Protein 6DOP (pdb70)

Solvent-accessible surface area: 7442 Å² total; per-residue (Å²): 126,111,23,78,101,116,2,1,0,0,7,19,4,35,105,47,88,83,10,64,0,28,14,25,0,2,21,2,127,93,34,108,72,51,21,122,68,124,69,0,79,48,0,17,56,41,0,0,16,0,12,0,0,3,68,0,0,107,33,5,90,136,132,141,32,191,65,16,0,5,0,39,12,147,49,0,32,122,22,2,172,71,6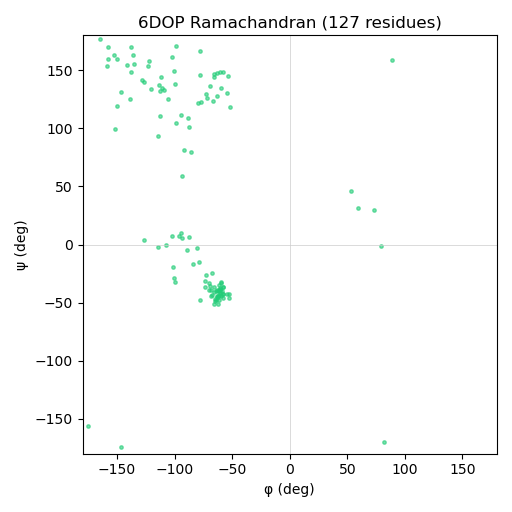8,116,6,166,24,139,18,92,143,64,171,119,4,55,76,0,22,122,36,0,52,79,6,18,100,22,0,94,84,68,106,61,146,20,64,39,47,86,0,52,55,132,117,32,37,99,3,94,0,50,49,70,162

Nearest PDB structures (foldseek):
  6do9-assembly1_A  TM=1.007E+00  e=3.278E-28  Halalkalibacterium halodurans C-125
  6dpm-assembly1_A  TM=1.006E+00  e=7.946E-28  Halalkalibacterium halodurans
  1zbl-assembly1_A  TM=1.005E+00  e=6.013E-27  Halalkalibacterium halodurans C-125
  2g8v-assembly1_A  TM=1.005E+00  e=6.406E-27  Halalkalibacterium halodurans
  3ey1-assembly1_A  TM=9.907E-01  e=7.548E-26  Halalkalibacterium halodurans

Organism: Halalkalibacterium halodurans (strain ATCC BAA-125 / DSM 18197 / FERM 7344 / JCM 9153 / C-125) (NCBI:txid272558)

Sequence (135 aa):
EEIIWESLSVDVGSQGNPGIVEYKGVDTKTGEVLFEREEPIPIGTNNMMGEFLAIVHGLRYLKERNSRKPIYSDSQTAIKWVKDKKAKSTLVRNEETALIWKLVDEAEEWLNTHTYYETPILKWQTDKWGEIKKADYGR

CATH classification: 3.30.420.10

Foldseek 3Di:
DDDPQQAKEKAWDADDAQAWIKMWIARQNPLHTDDIGDIQGTDGRLLNLLLRVLVVQVVCVVVVHQHAYEYQDPQNVVCLVVLHRPDPDDDDPSCPVSVVSSVVSSVPSVVDDHPHHYDHDPCVPPNDGSRDPPD

B-factor: mean 28.46, std 14.03, range [11.67, 100.17]

Secondary structure (DSSP, 8-state):
----SSSEEEEEEEEETTEEEEEEEEETTT--EEEEEEEEEEE-HHHHHHHHHHHHHHHHHHTT----EEES-HHHHHHHHHT--------STTTHHHHHHHHHHHHHHTT------EEE--HHHH-S-TT----

InterPro domains:
  IPR002156 Ribonuclease H domain [PS50879] (58-196)
  IPR009027 Large ribosomal subunit protein bL9/RNase H1, N-terminal [SSF55658] (5-49)
  IPR011320 Ribonuclease H1, N-terminal [PF01693] (5-48)
  IPR012337 Ribonuclease H-like superfamily [SSF53098] (65-192)
  IPR017290 Ribonuclease H, Bacteroides-type [PIRSF037839] (1-196)
  IPR036397 Ribonuclease H superfamily [G3DSA:3.30.420.10] (56-196)
  IPR037056 Ribonuclease H1, N-terminal domain superfamily [G3DSA:3.40.970.10] (2-50)
  IPR050092 Ribonuclease H [PTHR10642] (3-191)

Structure (mmCIF, N/CA/C/O backbone):
data_6DOP
#
_entry.id   6DOP
#
_cell.length_a   81.535
_cell.length_b   37.625
_cell.length_c   61.837
_cell.angle_alpha   90.000
_cell.angle_beta   95.840
_cell.angle_gamma   90.000
#
_symmetry.space_group_name_H-M   'C 1 2 1'
#
loop_
_entity.id
_entity.type
_entity.pdbx_description
1 polymer 'Ribonuclease H'
2 polymer "RNA (5'-R(*AP*CP*AP*U)-3')"
3 polymer "RNA (5'-R(P*CP*G)-3')"
4 polymer "DNA (5'-D(*CP*GP*AP*TP*GP*T)-3')"
5 non-polymer 'MAGNESIUM ION'
6 non-polymer 'POTASSIUM ION'
7 non-polymer 'IODIDE ION'
8 non-polymer GLYCEROL
9 non-polymer 'TRIETHYLENE GLYCOL'
10 non-polymer 1,2-ETHANEDIOL
11 water water
#
loop_
_atom_site.group_PDB
_atom_site.id
_atom_site.type_symbol
_atom_site.label_atom_id
_atom_site.label_alt_id
_atom_site.label_comp_id
_atom_site.label_asym_id
_atom_site.label_entity_id
_atom_site.label_seq_id
_atom_site.pdbx_PDB_ins_code
_atom_site.Cartn_x
_atom_site.Cartn_y
_atom_site.Cartn_z
_atom_site.occupancy
_atom_site.B_iso_or_equiv
_atom_site.auth_seq_id
_atom_site.auth_comp_id
_atom_site.auth_asym_id
_atom_site.auth_atom_id
_atom_site.pdbx_PDB_model_num
ATOM 1 N N . GLU A 1 7 ? 42.376 1.030 12.325 1.00 61.93 61 GLU A N 1
ATOM 2 C CA . GLU A 1 7 ? 42.770 -0.107 13.154 1.00 44.76 61 GLU A CA 1
ATOM 3 C C . GLU A 1 7 ? 43.530 0.386 14.381 1.00 63.55 61 GLU A C 1
ATOM 4 O O . GLU A 1 7 ? 43.921 1.555 14.431 1.00 98.02 61 GLU A O 1
ATOM 11 N N . GLU A 1 8 ? 43.736 -0.477 15.380 1.00 64.97 62 GLU A N 1
ATOM 12 C CA . GLU A 1 8 ? 43.317 -1.884 15.361 1.00 53.72 62 GLU A CA 1
ATOM 13 C C . GLU A 1 8 ? 42.016 -2.024 16.117 1.00 33.21 62 GLU A C 1
ATOM 14 O O . GLU A 1 8 ? 41.540 -1.076 16.741 1.00 39.03 62 GLU A O 1
ATOM 22 N N . ILE A 1 9 ? 41.435 -3.216 16.015 1.00 34.95 63 ILE A N 1
ATOM 23 C CA . ILE A 1 9 ? 40.286 -3.553 16.830 1.00 27.69 63 ILE A CA 1
ATOM 24 C C . ILE A 1 9 ? 40.669 -3.450 18.299 1.00 27.71 63 ILE A C 1
ATOM 25 O O . ILE A 1 9 ? 41.738 -3.907 18.714 1.00 28.52 63 ILE A O 1
ATOM 41 N N . ILE A 1 10 ? 39.806 -2.823 19.088 1.00 24.63 64 ILE A N 1
ATOM 42 C CA . ILE A 1 10 ? 39.896 -2.872 20.542 1.00 23.64 64 ILE A CA 1
ATOM 43 C C . ILE A 1 10 ? 39.111 -4.108 20.964 1.00 21.82 64 ILE A C 1
ATOM 44 O O . ILE A 1 10 ? 37.877 -4.096 20.989 1.00 20.05 64 ILE A O 1
ATOM 57 N N . TRP A 1 11 ? 39.823 -5.193 21.259 1.00 23.29 65 TRP A N 1
ATOM 58 C CA . TRP A 1 11 ? 39.160 -6.467 21.503 1.00 23.07 65 TRP A CA 1
ATOM 59 C C . TRP A 1 11 ? 38.441 -6.490 22.842 1.00 22.31 65 TRP A C 1
ATOM 60 O O . TRP A 1 11 ? 37.477 -7.246 23.000 1.00 24.11 65 TRP A O 1
ATOM 81 N N . GLU A 1 12 ? 38.887 -5.688 23.810 1.00 20.57 66 GLU A N 1
ATOM 82 C CA . GLU A 1 12 ? 38.241 -5.614 25.121 1.00 20.23 66 GLU A CA 1
ATOM 83 C C . GLU A 1 12 ? 37.102 -4.60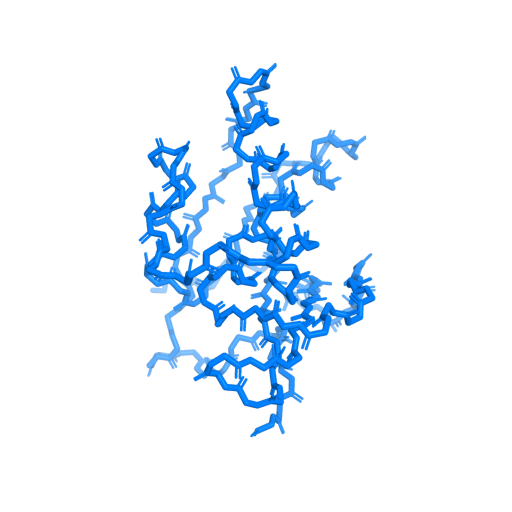6 25.017 1.00 17.62 66 GLU A C 1
ATOM 84 O O . GLU A 1 12 ? 37.214 -3.448 25.418 1.00 19.72 66 GLU A O 1
ATOM 96 N N . SER A 1 13 ? 35.990 -5.066 24.445 1.00 17.20 67 SER A N 1
ATOM 97 C CA . SER A 1 13 ? 34.872 -4.195 24.117 1.00 16.11 67 SER A CA 1
ATOM 98 C C . SER A 1 13 ? 33.602 -5.022 23.995 1.00 16.65 67 SER A C 1
ATOM 99 O O . SER A 1 13 ? 33.632 -6.258 23.990 1.00 16.20 67 SER A O 1
ATOM 107 N N . LE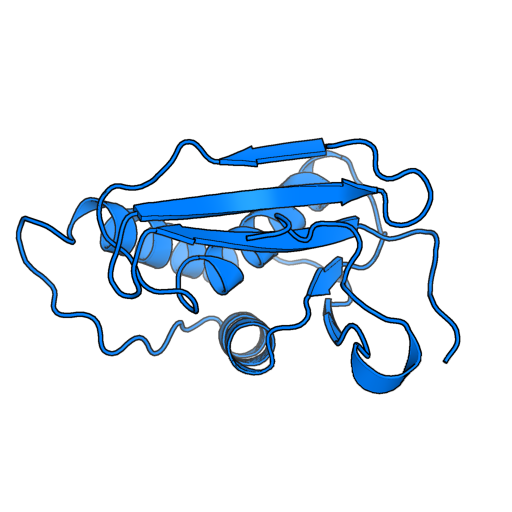U A 1 14 ? 32.472 -4.318 23.904 1.00 15.04 68 LEU A N 1
ATOM 108 C CA . LEU A 1 14 ? 31.163 -4.907 23.652 1.00 15.75 68 LEU A CA 1
ATOM 109 C C . LEU A 1 14 ? 30.725 -4.482 22.262 1.00 15.71 68 LEU A C 1
ATOM 110 O O . LEU A 1 14 ? 30.842 -3.304 21.921 1.00 19.87 68 LEU A O 1
ATOM 126 N N . SER A 1 15 ? 30.214 -5.415 21.460 1.00 13.92 69 SER A N 1
ATOM 127 C CA . SER A 1 15 ? 29.709 -5.119 20.127 1.00 14.51 69 SER A CA 1
ATOM 128 C C . SER A 1 15 ? 28.208 -5.346 20.091 1.00 13.68 69 SER A C 1
ATOM 129 O O . SER A 1 15 ? 27.715 -6.323 20.641 1.00 14.11 69 SER A O 1
ATOM 137 N N . VAL A 1 16 ? 27.483 -4.426 19.457 1.00 14.06 70 VAL A N 1
ATOM 138 C CA . VAL A 1 16 ? 26.029 -4.513 19.369 1.00 13.66 70 VAL A CA 1
ATOM 139 C C . VAL A 1 16 ? 25.590 -4.492 17.913 1.00 14.69 70 VAL A C 1
ATOM 140 O O . VAL A 1 16 ? 26.265 -3.941 17.042 1.00 16.50 70 VAL A O 1
ATOM 153 N N . ASP A 1 17 ? 24.428 -5.100 17.651 1.00 14.88 71 ASP A N 1
ATOM 154 C CA . ASP A 1 17 ? 23.832 -4.988 16.325 1.00 16.51 71 ASP A CA 1
ATOM 155 C C . ASP A 1 17 ? 22.342 -5.268 16.391 1.00 16.26 71 ASP A C 1
ATOM 156 O O . ASP A 1 17 ? 21.844 -5.882 17.338 1.00 14.92 71 ASP A O 1
ATOM 161 N N . VAL A 1 18 ? 21.638 -4.778 15.347 1.00 19.03 72 VAL A N 1
ATOM 162 C CA . VAL A 1 18 ? 20.202 -4.952 15.149 1.00 17.30 72 VAL A CA 1
ATOM 163 C C . VAL A 1 18 ? 19.948 -6.064 14.143 1.00 19.88 72 VAL A C 1
ATOM 164 O O . VAL A 1 18 ? 20.739 -6.317 13.234 1.00 19.93 72 VAL A O 1
ATOM 177 N N . GLY A 1 19 ? 18.826 -6.739 14.323 1.00 20.41 73 GLY A N 1
ATOM 178 C CA . GLY A 1 19 ? 18.297 -7.636 13.310 1.00 20.86 73 GLY A CA 1
ATOM 179 C C . GLY A 1 19 ? 16.850 -7.275 13.061 1.00 20.75 73 GLY A C 1
ATOM 180 O O . GLY A 1 19 ? 16.133 -6.885 13.981 1.00 21.48 73 GLY A O 1
ATOM 184 N N . SER A 1 20 ? 16.435 -7.339 11.802 1.00 20.16 74 SER A N 1
ATOM 185 C CA . SER A 1 20 ? 15.047 -6.987 11.524 1.00 20.19 74 SER A CA 1
ATOM 186 C C . SER A 1 20 ? 14.469 -7.909 10.469 1.00 21.54 74 SER A C 1
ATOM 187 O O . SER A 1 20 ? 15.191 -8.523 9.676 1.00 24.36 74 SER A O 1
ATOM 190 N N . GLN A 1 21 ? 13.147 -8.034 10.518 1.00 23.00 75 GLN A N 1
ATOM 191 C CA . GLN A 1 21 ? 12.338 -8.705 9.503 1.00 24.81 75 GLN A CA 1
ATOM 192 C C . GLN A 1 21 ? 11.497 -7.579 8.917 1.00 24.59 75 GLN A C 1
ATOM 193 O O . GLN A 1 21 ? 10.438 -7.243 9.449 1.00 26.49 75 GLN A O 1
ATOM 207 N N . GLY A 1 22 ? 11.984 -6.991 7.834 1.00 26.87 76 GLY A N 1
ATOM 208 C CA . GLY A 1 22 ? 11.400 -5.782 7.310 1.00 25.20 76 GLY A CA 1
ATOM 209 C C . GLY A 1 22 ? 12.011 -4.541 7.935 1.00 21.12 76 GLY A C 1
ATOM 210 O O . GLY A 1 22 ? 12.579 -4.564 9.026 1.00 21.60 76 GLY A O 1
ATOM 214 N N . ASN A 1 23 ? 11.868 -3.433 7.216 1.00 21.71 77 ASN A N 1
ATOM 215 C CA . ASN A 1 23 ? 12.328 -2.143 7.721 1.00 19.78 77 ASN A CA 1
ATOM 216 C C . ASN A 1 23 ? 11.456 -1.042 7.106 1.00 21.83 77 ASN A C 1
ATOM 217 O O . ASN A 1 23 ? 11.675 -0.627 5.968 1.00 24.76 77 ASN A O 1
ATOM 228 N N . PRO A 1 24 ? 10.457 -0.554 7.850 1.00 20.45 78 PRO A N 1
ATOM 229 C CA . PRO A 1 24 ? 10.082 -0.956 9.211 1.00 19.91 78 PRO A CA 1
ATOM 230 C C . PRO A 1 24 ? 9.565 -2.396 9.312 1.00 21.52 78 PRO A C 1
ATOM 231 O O . PRO A 1 24 ? 8.937 -2.904 8.389 1.00 24.37 78 PRO A O 1
ATOM 242 N N . GLY A 1 25 ? 9.848 -3.050 10.427 1.00 19.23 79 GLY A N 1
ATOM 243 C CA . GLY A 1 25 ? 9.385 -4.401 10.643 1.00 22.87 79 GLY A CA 1
ATOM 244 C C . GLY A 1 25 ? 9.764 -4.845 12.034 1.00 19.31 79 GLY A C 1
ATOM 245 O O . GLY A 1 25 ? 9.977 -4.019 12.925 1.00 19.40 79 GLY A O 1
ATOM 249 N N . ILE A 1 26 ? 9.854 -6.158 12.224 1.00 22.45 80 ILE A N 1
ATOM 250 C CA . ILE A 1 26 ? 10.163 -6.694 13.543 1.00 20.89 80 ILE A CA 1
ATOM 251 C C . ILE A 1 26 ? 11.629 -6.425 13.837 1.00 22.39 80 ILE A C 1
ATOM 252 O O . ILE A 1 26 ? 12.498 -6.717 13.004 1.00 22.47 80 ILE A O 1
ATOM 268 N N . VAL A 1 27 ? 11.910 -5.857 15.012 1.00 17.83 81 VAL A N 1
ATOM 269 C CA . VAL A 1 27 ? 13.247 -5.401 15.379 1.00 17.96 81 VAL A CA 1
ATOM 270 C C . VAL A 1 27 ? 13.708 -6.128 16.631 1.00 18.71 81 VAL A C 1
ATOM 271 O O . VAL A 1 27 ? 12.972 -6.199 17.623 1.00 19.38 81 VAL A O 1
ATOM 284 N N . GLU A 1 28 ? 14.940 -6.620 16.607 1.00 17.53 82 GLU A N 1
ATOM 285 C CA . GLU A 1 28 ? 15.602 -7.131 17.801 1.00 17.84 82 GLU A CA 1
ATOM 286 C C . GLU A 1 28 ? 17.049 -6.649 17.801 1.00 16.46 82 GLU A C 1
ATOM 287 O O . GLU A 1 28 ? 17.528 -6.075 16.825 1.00 16.97 82 GLU A O 1
ATOM 299 N N . TYR A 1 29 ? 17.744 -6.853 18.914 1.00 15.14 83 TYR A N 1
ATOM 300 C CA . TYR A 1 29 ? 19.152 -6.481 18.981 1.00 14.57 83 TYR A CA 1
ATOM 301 C C . TYR A 1 29 ? 19.846 -7.369 19.995 1.00 15.18 83 TYR A C 1
ATOM 302 O O . TYR A 1 29 ? 19.211 -8.024 20.816 1.00 14.76 83 TYR A O 1
ATOM 320 N N . LYS A 1 30 ? 21.168 -7.398 19.909 1.00 13.91 84 LYS A N 1
ATOM 321 C CA . LYS A 1 30 ? 21.968 -8.153 20.857 1.00 15.13 84 LYS A CA 1
ATOM 322 C C . LYS A 1 30 ? 23.324 -7.499 21.036 1.00 13.33 84 LYS A C 1
ATOM 323 O O . LYS A 1 30 ? 23.769 -6.682 20.222 1.00 14.16 84 LYS A O 1
ATOM 342 N N . GLY A 1 31 ? 23.948 -7.850 22.154 1.00 14.20 85 GLY A N 1
ATOM 343 C CA . GLY A 1 31 ? 25.293 -7.398 22.465 1.00 14.50 85 GLY A CA 1
ATOM 344 C C . GLY A 1 31 ? 26.149 -8.606 22.767 1.00 16.34 85 GLY A C 1
ATOM 345 O O . GLY A 1 31 ? 25.703 -9.549 23.418 1.00 17.08 85 GLY A O 1
ATOM 349 N N . VAL A 1 32 ? 27.379 -8.575 22.275 1.00 15.22 86 VAL A N 1
ATOM 350 C CA . VAL A 1 32 ? 28.294 -9.701 22.397 1.00 16.36 86 VAL A CA 1
ATOM 351 C C . VAL A 1 32 ? 29.662 -9.206 22.820 1.00 15.94 86 VAL A C 1
ATOM 352 O O . VAL A 1 32 ? 30.061 -8.073 22.547 1.00 16.79 86 VAL A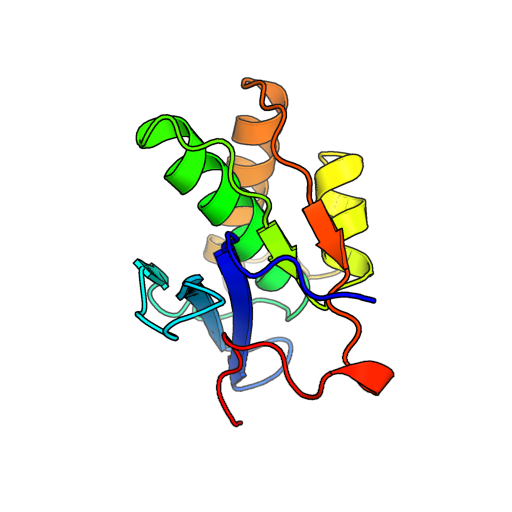 O 1
ATOM 365 N N . ASP A 1 33 ? 30.414 -10.104 23.451 1.00 16.87 87 ASP A N 1
ATOM 366 C CA . ASP A 1 33 ? 31.830 -9.872 23.711 1.00 20.15 87 ASP A CA 1
ATOM 367 C C . ASP A 1 33 ? 32.561 -9.854 22.371 1.00 19.33 87 ASP A C 1
ATOM 368 O O . ASP A 1 33 ? 32.508 -10.825 21.614 1.00 21.03 87 ASP A O 1
ATOM 377 N N . THR A 1 34 ? 33.267 -8.763 22.079 1.00 21.20 88 THR A N 1
ATOM 378 C CA . THR A 1 34 ? 33.895 -8.637 20.768 1.00 20.80 88 THR A CA 1
ATOM 379 C C . THR A 1 34 ? 34.908 -9.746 20.526 1.00 28.07 88 THR A C 1
ATOM 380 O O . THR A 1 34 ? 35.083 -10.199 19.389 1.00 28.48 88 THR A O 1
ATOM 391 N N . LYS A 1 35 ? 35.603 -10.172 21.577 1.00 27.78 89 LYS A N 1
ATOM 392 C CA . LYS A 1 35 ? 36.676 -11.155 21.442 1.00 35.95 89 LYS A CA 1
ATOM 393 C C . LYS A 1 35 ? 36.133 -12.570 21.279 1.00 32.25 89 LYS A C 1
ATOM 394 O O . LYS A 1 35 ? 36.571 -13.312 20.390 1.00 37.22 89 LYS A O 1
ATOM 400 N N . THR A 1 36 ? 35.178 -12.963 22.125 1.00 33.83 90 THR A N 1
ATOM 401 C CA . THR A 1 36 ? 34.732 -14.354 22.197 1.00 36.63 90 THR A CA 1
ATOM 402 C C . THR A 1 36 ? 33.423 -14.606 21.463 1.00 40.61 90 THR A C 1
ATOM 403 O O . THR A 1 36 ? 33.126 -15.761 21.148 1.00 39.64 90 THR A O 1
ATOM 414 N N . GLY A 1 37 ? 32.634 -13.566 21.189 1.00 30.90 91 GLY A N 1
ATOM 415 C CA . GLY A 1 37 ? 31.317 -13.740 20.630 1.00 30.39 91 GLY A CA 1
ATOM 416 C C . GLY A 1 37 ? 30.255 -14.137 21.629 1.00 31.44 91 GLY A C 1
ATOM 417 O O . GLY A 1 37 ? 29.090 -14.284 21.234 1.00 33.13 91 GLY A O 1
ATOM 421 N N . GLU A 1 38 ? 30.603 -14.321 22.904 1.00 27.45 92 GLU A N 1
ATOM 422 C CA . GLU A 1 38 ? 29.588 -14.668 23.889 1.00 30.20 92 GLU A CA 1
ATOM 423 C C . GLU A 1 38 ? 28.477 -13.633 23.845 1.00 26.79 92 GLU A C 1
ATOM 424 O O . GLU A 1 38 ? 28.728 -12.424 23.870 1.00 22.55 92 GLU A O 1
ATOM 436 N N . VAL A 1 39 ? 27.246 -14.117 23.769 1.00 24.44 93 VAL A N 1
ATOM 437 C CA . VAL A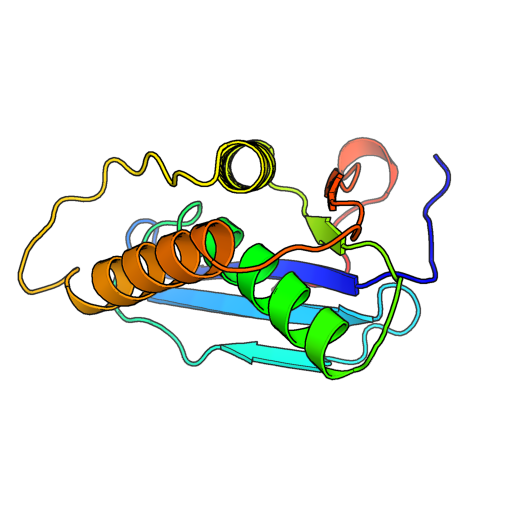 1 39 ? 26.086 -13.234 23.785 1.00 23.00 93 VAL A CA 1
ATOM 438 C C . VAL A 1 39 ? 25.863 -12.783 25.219 1.00 22.12 93 VAL A C 1
ATOM 439 O O . VAL A 1 39 ? 25.680 -13.612 26.122 1.00 23.98 93 VAL A O 1
ATOM 452 N N . LEU A 1 40 ? 25.864 -11.471 25.424 1.00 20.14 94 LEU A N 1
ATOM 453 C CA . LEU A 1 40 ? 25.721 -10.883 26.746 1.00 18.53 94 LEU A CA 1
ATOM 454 C C . LEU A 1 40 ? 24.320 -10.381 27.032 1.00 19.25 94 LEU A C 1
ATOM 455 O O . LEU A 1 40 ? 23.904 -10.391 28.195 1.00 20.01 94 LEU A O 1
ATOM 471 N N . PHE A 1 41 ? 23.588 -9.973 26.004 1.00 17.71 95 PHE A N 1
ATOM 472 C CA . PHE A 1 41 ? 22.194 -9.592 26.147 1.00 16.61 95 PHE A CA 1
ATOM 473 C C . PHE A 1 41 ? 21.520 -9.690 24.794 1.00 16.72 95 PHE A C 1
ATOM 474 O O . PHE A 1 41 ? 22.171 -9.606 23.745 1.00 16.40 95 PHE A O 1
ATOM 491 N N . GLU A 1 42 ? 20.207 -9.906 24.837 1.00 16.90 96 GLU A N 1
ATOM 492 C CA . GLU A 1 42 ? 19.383 -9.997 23.638 1.00 17.97 96 GLU A CA 1
ATOM 493 C C . GLU A 1 42 ? 18.026 -9.416 23.987 1.00 19.52 96 GLU A C 1
ATOM 494 O O . GLU A 1 42 ? 17.423 -9.807 24.993 1.00 20.90 96 GLU A O 1
ATOM 500 N N . ARG A 1 43 ? 17.525 -8.525 23.142 1.00 16.00 97 ARG A N 1
ATOM 501 C CA . ARG A 1 43 ? 16.212 -7.916 23.333 1.00 16.23 97 ARG A CA 1
ATOM 502 C C . ARG A 1 43 ? 15.114 -8.720 22.641 1.00 18.34 97 ARG A C 1
ATOM 503 O O . ARG A 1 43 ? 15.244 -9.082 21.462 1.00 18.45 97 ARG A O 1
ATOM 524 N N A GLU A 1 44 ? 14.028 -8.954 23.361 0.50 17.58 98 GLU A N 1
ATOM 525 N N B GLU A 1 44 ? 14.031 -8.970 23.369 0.50 17.25 98 GLU A N 1
ATOM 526 C CA A GLU A 1 44 ? 12.840 -9.591 22.821 0.50 18.18 98 GLU A CA 1
ATOM 527 C CA B GLU A 1 44 ? 12.864 -9.616 22.799 0.50 18.18 98 GLU A CA 1
ATOM 528 C C A GLU A 1 44 ? 12.355 -8.839 21.581 0.50 19.36 98 GLU A C 1
ATOM 529 C C B GLU A 1 44 ? 12.408 -8.847 21.563 0.50 18.84 98 GLU A C 1
ATOM 530 O O A GLU A 1 44 ? 12.245 -7.605 21.613 0.50 16.72 98 GLU A O 1
ATOM 531 O O B GLU A 1 44 ? 12.399 -7.610 21.566 0.50 20.51 98 GLU A O 1
ATOM 542 N N . PRO A 1 45 ? 12.013 -9.533 20.503 1.00 19.76 99 PRO A N 1
ATOM 543 C CA . PRO A 1 45 ? 11.601 -8.826 19.288 1.00 19.91 99 PRO A CA 1
ATOM 544 C C . PRO A 1 45 ? 10.479 -7.838 19.553 1.00 19.42 99 PRO A C 1
ATOM 545 O O . PRO A 1 45 ? 9.552 -8.101 20.321 1.00 21.25 99 PRO A O 1
ATOM 556 N N . ILE A 1 46 ? 10.597 -6.697 18.898 1.00 19.12 100 ILE A N 1
ATOM 557 C CA . ILE A 1 46 ? 9.647 -5.596 18.973 1.00 18.79 100 ILE A CA 1
ATOM 558 C C . ILE A 1 46 ? 8.875 -5.601 17.664 1.00 21.13 100 ILE A C 1
ATOM 559 O O . ILE A 1 46 ? 9.497 -5.582 16.596 1.00 21.28 100 ILE A O 1
ATOM 575 N N . PRO A 1 47 ? 7.537 -5.660 17.691 1.00 23.65 101 PRO A N 1
ATOM 576 C CA . PRO A 1 47 ? 6.793 -5.975 16.448 1.00 25.31 101 PRO A CA 1
ATOM 577 C C . PRO A 1 47 ? 7.025 -5.024 15.281 1.00 23.40 101 PRO A C 1
ATOM 578 O O . PRO A 1 47 ? 7.087 -5.488 14.138 1.00 26.74 101 PRO A O 1
ATOM 582 N N . ILE A 1 48 ? 7.123 -3.715 15.516 1.00 24.91 102 ILE A N 1
ATOM 583 C CA . ILE A 1 48 ? 7.365 -2.765 14.434 1.00 20.19 102 ILE A CA 1
ATOM 584 C C . ILE A 1 48 ? 8.365 -1.728 14.903 1.00 21.35 102 ILE A C 1
ATOM 585 O O . ILE A 1 48 ? 8.138 -1.048 15.907 1.00 22.66 102 ILE A O 1
ATOM 601 N N . GLY A 1 49 ? 9.434 -1.568 14.149 1.00 19.47 103 GLY A N 1
ATOM 602 C CA . GLY A 1 49 ? 10.403 -0.526 14.409 1.00 18.81 103 GLY A CA 1
ATOM 603 C C . GLY A 1 49 ? 11.278 -0.362 13.191 1.00 17.10 103 GLY A C 1
ATOM 604 O O . GLY A 1 49 ? 11.125 -1.078 12.197 1.00 20.68 103 GLY A O 1
ATOM 608 N N . THR A 1 50 ? 12.185 0.604 13.247 1.00 16.76 104 THR A N 1
ATOM 609 C CA . THR A 1 50 ? 13.161 0.775 12.177 1.00 17.12 104 THR A CA 1
ATOM 610 C C . THR A 1 50 ? 14.527 0.228 12.573 1.00 16.43 104 THR A C 1
ATOM 611 O O . THR A 1 50 ? 14.847 0.029 13.751 1.00 16.06 104 THR A O 1
ATOM 622 N N . ASN A 1 51 ? 15.342 -0.004 11.541 1.00 15.57 105 ASN A N 1
ATOM 623 C CA . ASN A 1 51 ? 16.720 -0.411 11.751 1.00 15.89 105 ASN A CA 1
ATOM 624 C C . ASN A 1 51 ? 17.446 0.549 12.691 1.00 16.09 105 ASN A C 1
ATOM 625 O O . ASN A 1 51 ? 18.119 0.128 13.644 1.00 15.40 105 ASN A O 1
ATOM 636 N N . ASN A 1 52 ? 17.280 1.851 12.460 1.00 15.99 106 ASN A N 1
ATOM 637 C CA . ASN A 1 52 ? 18.057 2.820 13.227 1.00 14.96 106 ASN A CA 1
ATOM 638 C C . ASN A 1 52 ? 17.554 2.931 14.657 1.00 15.71 106 ASN A C 1
ATOM 639 O O . ASN A 1 52 ? 18.348 3.109 15.579 1.00 14.64 106 ASN A O 1
ATOM 650 N N . MET A 1 53 ? 16.243 2.839 14.876 1.00 14.81 107 MET A N 1
ATOM 651 C CA A MET A 1 53 ? 15.750 2.759 16.246 0.50 14.44 107 MET A CA 1
ATOM 652 C CA B MET A 1 53 ? 15.746 2.747 16.248 0.50 13.53 107 MET A CA 1
ATOM 653 C C . MET A 1 53 ? 16.350 1.559 16.969 1.00 14.17 107 MET A C 1
ATOM 654 O O . MET A 1 53 ? 16.751 1.673 18.134 1.00 14.92 107 MET A O 1
ATOM 679 N N . GLY A 1 54 ? 16.401 0.400 16.316 1.00 13.74 108 GLY A N 1
ATOM 680 C CA . GLY A 1 54 ? 16.996 -0.762 16.966 1.00 15.02 108 GLY A CA 1
ATOM 681 C C . GLY A 1 54 ? 18.475 -0.587 17.266 1.00 14.10 108 GLY A C 1
ATOM 682 O O . GLY A 1 54 ? 18.959 -0.971 18.349 1.00 14.66 108 GLY A O 1
ATOM 686 N N . GLU A 1 55 ? 19.205 0.018 16.333 1.00 14.06 109 GLU A N 1
ATOM 687 C CA . GLU A 1 55 ? 20.632 0.256 16.544 1.00 14.23 109 GLU A CA 1
ATOM 688 C C . GLU A 1 55 ? 20.844 1.194 17.724 1.00 14.48 109 GLU A C 1
ATOM 689 O O . GLU A 1 55 ? 21.780 1.009 18.525 1.00 15.49 109 GLU A O 1
ATOM 701 N N . PHE A 1 56 ? 19.984 2.211 17.844 1.00 13.20 110 PHE A N 1
ATOM 702 C CA . PHE A 1 56 ? 20.040 3.170 18.942 1.00 12.74 110 PHE A CA 1
ATOM 703 C C . PHE A 1 56 ? 19.746 2.496 20.275 1.00 13.44 110 PHE A C 1
ATOM 704 O O . PHE A 1 56 ? 20.495 2.661 21.257 1.00 13.41 110 PHE A O 1
ATOM 721 N N . LEU A 1 57 ? 18.671 1.704 20.332 1.00 12.20 111 LEU A N 1
ATOM 722 C CA . LEU A 1 57 ? 18.328 1.013 21.563 1.00 12.15 111 LEU A CA 1
ATOM 723 C C . LEU A 1 57 ? 19.446 0.077 21.982 1.00 12.39 111 LEU A C 1
ATOM 724 O O . LEU A 1 57 ? 19.692 -0.097 23.177 1.00 12.39 111 LEU A O 1
ATOM 740 N N . ALA A 1 58 ? 20.100 -0.575 21.013 1.00 12.02 112 ALA A N 1
ATOM 741 C CA . ALA A 1 58 ? 21.171 -1.510 21.336 1.00 12.02 112 ALA A CA 1
ATOM 742 C C . ALA A 1 58 ? 22.334 -0.792 22.006 1.00 12.53 112 ALA A C 1
ATOM 743 O O . ALA A 1 58 ? 22.911 -1.297 22.975 1.00 12.91 112 ALA A O 1
ATOM 750 N N . ILE A 1 59 ? 22.734 0.364 21.483 1.00 11.67 113 ILE A N 1
ATOM 751 C CA . ILE A 1 59 ? 23.835 1.101 22.101 1.00 11.81 113 ILE A CA 1
ATOM 752 C C . ILE A 1 59 ? 23.451 1.544 23.503 1.00 12.84 113 ILE A C 1
ATOM 753 O O . ILE A 1 59 ? 24.231 1.397 24.456 1.00 12.51 113 ILE A O 1
ATOM 769 N N . VAL A 1 60 ? 22.263 2.128 23.652 1.00 11.81 114 VAL A N 1
ATOM 770 C CA . VAL A 1 60 ? 21.855 2.596 24.969 1.00 12.57 114 VAL A CA 1
ATOM 771 C C . VAL A 1 60 ? 21.793 1.442 25.950 1.00 12.53 114 VAL A C 1
ATOM 772 O O . VAL A 1 60 ? 22.222 1.563 27.104 1.00 12.64 114 VAL A O 1
ATOM 785 N N . HIS A 1 61 ? 21.269 0.300 25.512 1.00 12.69 115 HIS A N 1
ATOM 786 C CA . HIS A 1 61 ? 21.244 -0.838 26.409 1.00 12.16 115 HIS A CA 1
ATOM 787 C C . HIS A 1 61 ? 22.659 -1.258 26.790 1.00 12.67 115 HIS A C 1
ATOM 788 O O . HIS A 1 61 ? 22.923 -1.592 27.950 1.00 13.64 115 HIS A O 1
ATOM 802 N N . GLY A 1 62 ? 23.576 -1.228 25.832 1.00 13.12 116 GLY A N 1
ATOM 803 C CA . GLY A 1 62 ? 24.971 -1.495 26.147 1.00 12.68 116 GLY A CA 1
ATOM 804 C C . GLY A 1 62 ? 25.539 -0.545 27.189 1.00 13.44 116 GLY A C 1
ATOM 805 O O . GLY A 1 62 ? 26.262 -0.966 28.098 1.00 12.99 116 GLY A O 1
ATOM 809 N N . LEU A 1 63 ? 25.217 0.746 27.076 1.00 12.60 117 LEU A N 1
ATOM 810 C CA . LEU A 1 63 ? 25.676 1.701 28.086 1.00 12.31 117 LEU A CA 1
ATOM 811 C C . LEU A 1 63 ? 25.151 1.331 29.462 1.00 13.52 117 LEU A C 1
ATOM 812 O O . LEU A 1 63 ? 25.878 1.376 30.452 1.00 13.45 117 LEU A O 1
ATOM 828 N N . ARG A 1 64 ? 23.875 0.972 29.538 1.00 13.56 118 ARG A N 1
ATOM 829 C CA . ARG A 1 64 ? 23.264 0.639 30.822 1.00 13.43 118 ARG A CA 1
ATOM 830 C C . ARG A 1 64 ? 23.845 -0.651 31.377 1.00 13.60 118 ARG A C 1
ATOM 831 O O . ARG A 1 64 ? 24.099 -0.765 32.579 1.00 14.61 118 ARG A O 1
ATOM 852 N N . TYR A 1 65 ? 24.081 -1.620 30.495 1.00 13.33 119 TYR A N 1
ATOM 853 C CA . TYR A 1 65 ? 24.657 -2.905 30.881 1.00 13.87 119 TYR A CA 1
ATOM 854 C C . TYR A 1 65 ? 26.045 -2.721 31.478 1.00 13.01 119 TYR A C 1
ATOM 855 O O . TYR A 1 65 ? 26.359 -3.259 32.542 1.00 13.95 119 TYR A O 1
ATOM 873 N N . LEU A 1 66 ? 26.887 -1.936 30.802 1.00 13.25 120 LEU A N 1
ATOM 874 C CA . LEU A 1 66 ? 28.260 -1.743 31.252 1.00 13.37 120 LEU A CA 1
ATOM 875 C C . LEU A 1 66 ? 28.309 -0.912 32.525 1.00 14.26 120 LEU A C 1
ATOM 876 O O . LEU A 1 66 ? 29.101 -1.199 33.424 1.00 15.18 120 LEU A O 1
ATOM 892 N N . LYS A 1 67 ? 27.461 0.114 32.621 1.00 14.48 121 LYS A N 1
ATOM 893 C CA . LYS A 1 67 ? 27.432 0.928 33.832 1.00 14.90 121 LYS A CA 1
ATOM 894 C C . LYS A 1 67 ? 27.028 0.092 35.033 1.00 16.10 121 LYS A C 1
ATOM 895 O O . LYS A 1 67 ? 27.651 0.178 36.091 1.00 17.77 121 LYS A O 1
ATOM 914 N N . GLU A 1 68 ? 26.004 -0.757 34.879 1.00 15.71 122 GLU A N 1
ATOM 915 C CA . GLU A 1 68 ? 25.566 -1.577 36.002 1.00 16.88 122 GLU A CA 1
ATOM 916 C C . GLU A 1 68 ? 26.681 -2.488 36.501 1.00 17.17 122 GLU A C 1
ATOM 917 O O . GLU A 1 68 ? 26.756 -2.785 37.700 1.00 19.96 122 GLU A O 1
ATOM 923 N N . ARG A 1 69 ? 27.552 -2.926 35.600 1.00 17.94 123 ARG A N 1
ATOM 924 C CA . ARG A 1 69 ? 28.624 -3.847 35.920 1.00 18.41 123 ARG A CA 1
ATOM 925 C C . ARG A 1 69 ? 29.936 -3.142 36.200 1.00 18.03 123 ARG A C 1
ATOM 926 O O . ARG A 1 69 ? 30.962 -3.809 36.348 1.00 19.21 123 ARG A O 1
ATOM 947 N N . ASN A 1 70 ? 29.934 -1.815 36.280 1.00 17.31 124 ASN A N 1
ATOM 948 C CA . ASN A 1 70 ? 31.156 -1.064 36.542 1.00 17.99 124 ASN A CA 1
ATOM 949 C C . ASN A 1 70 ? 32.252 -1.436 35.553 1.00 18.50 124 ASN A C 1
ATOM 950 O O . ASN A 1 70 ? 33.407 -1.654 35.926 1.00 20.87 124 ASN A O 1
ATOM 955 N N . SER A 1 71 ? 31.904 -1.499 34.282 1.00 16.33 125 SER A N 1
ATOM 956 C CA . SER A 1 71 ? 32.854 -1.846 33.237 1.00 16.40 125 SER A CA 1
ATOM 957 C C . SER A 1 71 ? 33.159 -0.622 32.400 1.00 14.49 125 SER A C 1
ATOM 958 O O . SER A 1 71 ? 32.246 0.098 31.995 1.00 15.71 125 SER A O 1
ATOM 966 N N . ARG A 1 72 ? 34.449 -0.392 32.144 1.00 15.17 126 ARG A N 1
ATOM 967 C CA . ARG A 1 72 ? 34.897 0.718 31.325 1.00 14.19 126 ARG A CA 1
ATOM 968 C C . ARG A 1 72 ? 35.096 0.343 29.860 1.00 13.85 126 ARG A C 1
ATOM 969 O O . ARG A 1 72 ? 35.605 1.165 29.090 1.00 15.53 126 ARG A O 1
ATOM 990 N N . LYS A 1 73 ? 34.668 -0.847 29.438 1.00 15.00 127 LYS A N 1
ATOM 991 C CA . LYS A 1 73 ? 34.861 -1.260 28.049 1.00 16.39 127 LYS A CA 1
ATOM 992 C C . LYS A 1 73 ? 34.146 -0.306 27.102 1.00 13.65 127 LYS A C 1
ATOM 993 O O . LYS A 1 73 ? 33.046 0.185 27.413 1.00 14.85 127 LYS A O 1
ATOM 999 N N . PRO A 1 74 ? 34.684 -0.106 25.897 1.00 14.62 128 PRO A N 1
ATOM 1000 C CA . PRO A 1 74 ? 33.954 0.632 24.865 1.00 14.13 128 PRO A CA 1
ATOM 1001 C C . PRO A 1 74 ? 32.891 -0.233 24.203 1.00 13.98 128 PRO A C 1
ATOM 1002 O O . PRO A 1 74 ? 32.887 -1.450 24.336 1.00 15.59 128 PRO A O 1
ATOM 1013 N N . ILE A 1 75 ? 32.011 0.439 23.458 1.00 13.30 129 ILE A N 1
ATOM 1014 C CA . ILE A 1 75 ? 30.987 -0.203 22.650 1.00 13.04 129 ILE A CA 1
ATOM 1015 C C . ILE A 1 75 ? 31.293 0.038 21.183 1.00 14.07 129 ILE A C 1
ATOM 1016 O O . ILE A 1 75 ? 31.539 1.179 20.787 1.00 16.00 129 ILE A O 1
ATOM 1032 N N . TYR A 1 76 ? 31.246 -1.014 20.377 1.00 13.40 130 TYR A N 1
ATOM 1033 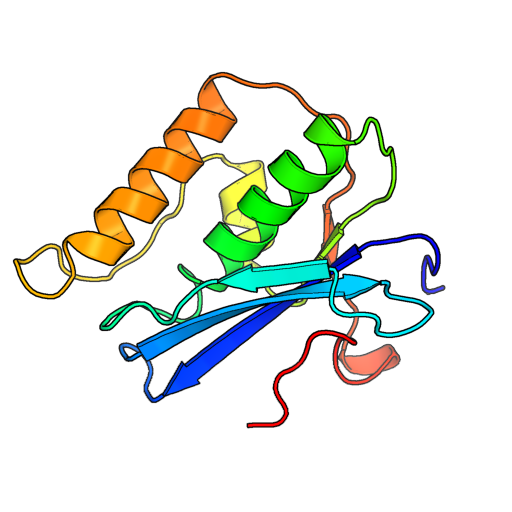C CA . TYR A 1 76 ? 31.257 -0.900 18.923 1.00 14.02 130 TYR A CA 1
ATOM 1034 C C . TYR A 1 76 ? 29.849 -1.030 18.357 1.00 13.72 130 TYR A C 1
ATOM 1035 O O . TYR A 1 76 ? 29.081 -1.928 18.729 1.00 14.24 130 TYR A O 1
ATOM 1053 N N . SER A 1 77 ? 29.559 -0.176 17.390 1.00 13.99 131 SER A N 1
ATOM 1054 C CA . SER A 1 77 ? 28.366 -0.251 16.559 1.00 13.62 131 SER A CA 1
ATOM 1055 C C . SER A 1 77 ? 28.798 0.041 15.136 1.00 14.42 131 SER A C 1
ATOM 1056 O O . SER A 1 77 ? 29.729 0.822 14.924 1.00 15.13 131 SER A O 1
ATOM 1064 N N . ASP A 1 78 ? 28.120 -0.558 14.151 1.00 14.54 132 ASP A N 1
ATOM 1065 C CA . ASP A 1 78 ? 28.411 -0.200 12.772 1.00 14.94 132 ASP A CA 1
ATOM 1066 C C . ASP A 1 78 ? 27.506 0.895 12.232 1.00 15.51 132 ASP A C 1
ATOM 1067 O O . ASP A 1 78 ? 27.631 1.240 11.057 1.00 17.76 132 ASP A O 1
ATOM 1072 N N . SER A 1 79 ? 26.652 1.483 13.069 1.00 16.28 133 SER A N 1
ATOM 1073 C CA . SER A 1 79 ? 25.615 2.425 12.632 1.00 16.51 133 SER A CA 1
ATOM 1074 C C . SER A 1 79 ? 26.090 3.860 12.850 1.00 16.48 133 SER A C 1
ATOM 1075 O O . SER A 1 79 ? 26.053 4.375 13.970 1.00 17.05 133 SER A O 1
ATOM 1083 N N . GLN A 1 80 ? 26.476 4.530 11.765 1.00 18.67 134 GLN A N 1
ATOM 1084 C CA . GLN A 1 80 ? 26.748 5.960 11.817 1.00 19.47 134 GLN A CA 1
ATOM 1085 C C . GLN A 1 80 ? 25.571 6.712 12.421 1.00 18.76 134 GLN A C 1
ATOM 1086 O O . GLN A 1 80 ? 25.743 7.632 13.236 1.00 19.04 134 GLN A O 1
ATOM 1100 N N . THR A 1 81 ? 24.357 6.344 12.018 1.00 19.00 135 THR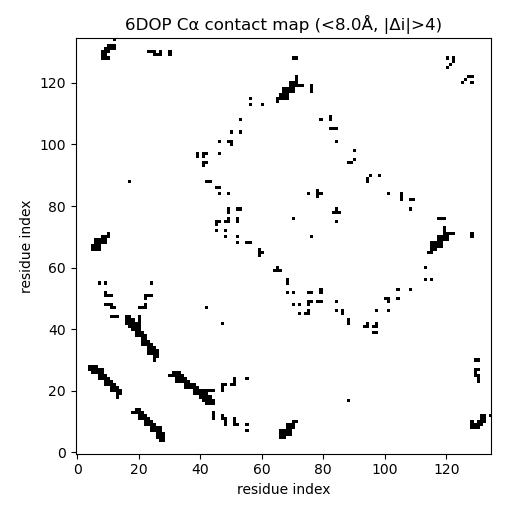 A N 1
ATOM 1101 C CA . THR A 1 81 ? 23.172 7.049 12.504 1.00 16.98 135 THR A CA 1
ATOM 1102 C C . THR A 1 81 ? 23.021 6.910 14.007 1.00 16.17 135 THR A C 1
ATOM 1103 O O . THR A 1 81 ? 22.855 7.904 14.718 1.00 17.75 135 THR A O 1
ATOM 1114 N N . ALA A 1 82 ? 23.069 5.689 14.511 1.00 15.37 136 ALA A N 1
ATOM 1115 C CA . ALA A 1 82 ? 22.780 5.481 15.923 1.00 14.68 136 ALA A CA 1
ATOM 1116 C C . ALA A 1 82 ? 23.870 6.060 16.809 1.00 16.07 136 ALA A C 1
ATOM 1117 O O . ALA A 1 82 ? 23.584 6.557 17.902 1.00 14.83 136 ALA A O 1
ATOM 1124 N N . ILE A 1 83 ? 25.121 5.983 16.371 1.00 15.18 137 ILE A N 1
ATOM 1125 C CA . ILE A 1 83 ? 26.216 6.597 17.113 1.00 15.37 137 ILE A CA 1
ATOM 1126 C C . ILE A 1 83 ? 25.966 8.087 17.283 1.00 17.52 137 ILE A C 1
ATOM 1127 O O . ILE A 1 83 ? 26.122 8.641 18.382 1.00 17.19 137 ILE A O 1
ATOM 1143 N N . LYS A 1 84 ? 25.559 8.756 16.201 1.00 16.93 138 LYS A N 1
ATOM 1144 C CA . LYS A 1 84 ? 25.235 10.179 16.275 1.00 19.21 138 LYS A CA 1
ATOM 1145 C C . LYS A 1 84 ? 24.046 10.443 17.198 1.00 18.30 138 LYS A C 1
ATOM 1146 O O . LYS A 1 84 ? 24.075 11.374 18.015 1.00 19.45 138 LYS A O 1
ATOM 1165 N N . TRP A 1 85 ? 22.982 9.650 17.080 1.00 16.43 139 TRP A N 1
ATOM 1166 C CA . TRP A 1 85 ? 21.813 9.867 17.916 1.00 18.01 139 TRP A CA 1
ATOM 1167 C C . TRP A 1 85 ? 22.168 9.732 19.393 1.00 17.54 139 TRP A C 1
ATOM 1168 O O . TRP A 1 85 ? 21.652 10.472 20.238 1.00 18.51 139 TRP A O 1
ATOM 1189 N N . VAL A 1 86 ? 23.040 8.782 19.741 1.00 16.26 140 VAL A N 1
ATOM 1190 C CA . VAL A 1 86 ? 23.448 8.642 21.143 1.00 16.14 140 VAL A CA 1
ATOM 1191 C C . VAL A 1 86 ? 24.280 9.841 21.573 1.00 19.80 140 VAL A C 1
ATOM 1192 O O . VAL A 1 86 ? 24.069 10.399 22.662 1.00 19.69 140 VAL A O 1
ATOM 1205 N N . LYS A 1 87 ? 25.233 10.261 20.728 1.00 19.50 141 LYS A N 1
ATOM 1206 C CA . LYS A 1 87 ? 26.013 11.459 21.030 1.00 22.52 141 LYS A CA 1
ATOM 1207 C C . LYS A 1 87 ? 25.107 12.660 21.288 1.00 22.58 141 LYS A C 1
ATOM 1208 O O . LYS A 1 87 ? 25.335 13.432 22.226 1.00 24.45 141 LYS A O 1
ATOM 1214 N N . ASP A 1 88 ? 24.064 12.824 20.471 1.00 21.34 142 ASP A N 1
ATOM 1215 C CA . ASP A 1 88 ? 23.139 13.941 20.598 1.00 22.99 142 ASP A CA 1
ATOM 1216 C C . ASP A 1 88 ? 22.129 13.740 21.714 1.00 26.59 142 ASP A C 1
ATOM 1217 O O . ASP A 1 88 ? 21.450 14.698 22.096 1.00 27.88 142 ASP A O 1
ATOM 1226 N N . LYS A 1 89 ? 21.993 12.518 22.224 1.00 24.11 143 LYS A N 1
ATOM 1227 C CA . LYS A 1 89 ? 20.905 12.153 23.144 1.00 23.92 143 LYS A CA 1
ATOM 1228 C C . LYS A 1 89 ? 19.524 12.370 22.526 1.00 26.78 143 LYS A C 1
ATOM 1229 O O . LYS A 1 89 ? 18.563 12.690 23.237 1.00 31.10 143 LYS A O 1
ATOM 1235 N N . LYS A 1 90 ? 19.402 12.210 21.209 1.00 24.61 144 LYS A N 1
ATOM 1236 C CA . LYS A 1 90 ? 18.128 12.413 20.521 1.00 27.99 144 LYS A CA 1
ATOM 1237 C C . LYS A 1 90 ? 18.066 11.509 19.301 1.00 24.74 144 LYS A C 1
ATOM 1238 O O . LYS A 1 90 ? 18.903 11.639 18.401 1.00 24.89 144 LYS A O 1
ATOM 1244 N N . ALA A 1 91 ? 17.078 10.602 19.265 1.00 25.62 145 ALA A N 1
ATOM 1245 C CA . ALA A 1 91 ? 16.834 9.709 18.134 1.00 25.21 145 ALA A CA 1
ATOM 1246 C C . ALA A 1 91 ? 15.904 10.379 17.131 1.00 25.68 145 ALA A C 1
ATOM 1247 O O . ALA A 1 91 ? 14.695 10.494 17.359 1.00 36.89 145 ALA A O 1
ATOM 1254 N N . LYS A 1 92 ? 16.458 10.762 15.996 1.00 26.58 146 LYS A N 1
ATOM 1255 C CA . LYS A 1 92 ? 15.712 11.539 15.012 1.00 28.55 146 LYS A CA 1
ATOM 1256 C C . LYS A 1 92 ? 15.064 10.624 13.962 1.00 24.90 146 LYS A C 1
ATOM 1257 O O . LYS A 1 92 ? 15.294 10.738 12.758 1.00 29.77 146 LYS A O 1
ATOM 1263 N N . SER A 1 93 ? 14.220 9.709 14.451 1.00 27.63 147 SER A N 1
ATOM 1264 C CA . SER A 1 93 ? 13.531 8.751 13.589 1.00 25.65 147 SER A CA 1
ATOM 1265 C C . SER A 1 93 ? 12.342 9.385 12.868 1.00 28.90 147 SER A C 1
ATOM 1266 O O . SER A 1 93 ? 11.665 10.273 13.401 1.00 31.03 147 SER A O 1
ATOM 1274 N N . THR A 1 94 ? 12.103 8.922 11.632 1.00 29.14 148 THR A N 1
ATOM 1275 C CA . THR A 1 94 ? 10.959 9.311 10.812 1.00 32.32 148 THR A CA 1
ATOM 1276 C C . THR A 1 94 ? 9.733 8.429 11.030 1.00 30.24 148 THR A C 1
ATOM 1277 O O . THR A 1 94 ? 8.692 8.692 10.425 1.00 31.14 148 THR A O 1
ATOM 1288 N N . LEU A 1 95 ? 9.827 7.376 11.838 1.00 27.24 149 LEU A N 1
ATOM 1289 C CA . LEU A 1 95 ? 8.735 6.417 11.937 1.00 28.47 149 LEU A CA 1
ATOM 1290 C C . LEU A 1 95 ? 7.477 7.075 12.492 1.00 28.37 149 LEU A C 1
ATOM 1291 O O . LEU A 1 95 ? 7.501 7.689 13.564 1.00 28.83 149 LEU A O 1
ATOM 1307 N N . VAL A 1 96 ? 6.366 6.907 11.779 1.00 30.33 150 VAL A N 1
ATOM 1308 C CA . VAL A 1 96 ? 5.083 7.418 12.242 1.00 32.45 150 VAL A CA 1
ATOM 1309 C C . VAL A 1 96 ? 4.804 6.921 13.653 1.00 31.33 150 VAL A C 1
ATOM 1310 O O . VAL A 1 96 ? 5.171 5.798 14.030 1.00 29.46 150 VAL A O 1
ATOM 1323 N N . ARG A 1 97 ? 4.164 7.774 14.449 1.00 32.88 151 ARG A N 1
ATOM 1324 C CA . ARG A 1 97 ? 3.657 7.403 15.765 1.00 33.89 151 ARG A CA 1
ATOM 1325 C C . ARG A 1 97 ? 2.199 7.009 15.616 1.00 35.05 151 ARG A C 1
ATOM 1326 O O . ARG A 1 97 ? 1.340 7.852 15.339 1.00 37.82 151 ARG A O 1
ATOM 1347 N N . ASN A 1 98 ? 1.915 5.730 15.797 1.00 34.29 152 ASN A N 1
ATOM 1348 C CA . ASN A 1 98 ? 0.546 5.258 15.814 1.00 41.21 152 ASN A CA 1
ATOM 1349 C C . ASN A 1 98 ? 0.468 4.089 16.786 1.00 44.50 152 ASN A C 1
ATOM 1350 O O . ASN A 1 98 ? 1.430 3.777 17.495 1.00 34.78 152 ASN A O 1
ATOM 1361 N N . GLU A 1 99 ? -0.692 3.450 16.831 1.00 48.15 153 GLU A N 1
ATOM 1362 C CA . GLU A 1 99 ? -0.886 2.336 17.744 1.00 40.77 153 GLU A CA 1
ATOM 1363 C C . GLU A 1 99 ? 0.105 1.210 17.466 1.00 43.36 153 GLU A C 1
ATOM 1364 O O . GLU A 1 99 ? 0.566 0.535 18.397 1.00 45.20 153 GLU A O 1
ATOM 1376 N N . GLU A 1 100 ? 0.471 1.020 16.199 1.00 37.67 154 GLU A N 1
ATOM 1377 C CA . GLU A 1 100 ? 1.323 -0.094 15.810 1.00 39.68 154 GLU A CA 1
ATOM 1378 C C . GLU A 1 100 ? 2.766 0.129 16.239 1.00 43.21 154 GLU A C 1
ATOM 1379 O O . GLU A 1 100 ? 3.491 -0.836 16.513 1.00 40.77 154 GLU A O 1
ATOM 1391 N N . THR A 1 101 ? 3.202 1.381 16.275 1.00 31.04 155 THR A N 1
ATOM 1392 C CA . THR A 1 101 ? 4.579 1.732 16.589 1.00 27.52 155 THR A CA 1
ATOM 1393 C C . THR A 1 101 ? 4.733 2.235 18.019 1.00 27.29 155 THR A C 1
ATOM 1394 O O . THR A 1 101 ? 5.821 2.680 18.402 1.00 25.85 155 THR A O 1
ATOM 1405 N N . ALA A 1 102 ? 3.669 2.157 18.821 1.00 27.56 156 ALA A N 1
ATOM 1406 C CA . ALA A 1 102 ? 3.705 2.736 20.157 1.00 27.70 156 ALA A CA 1
ATOM 1407 C C . ALA A 1 102 ? 4.789 2.096 21.002 1.00 26.24 156 ALA A C 1
ATOM 1408 O O . ALA A 1 102 ? 5.468 2.785 21.771 1.00 25.16 156 ALA A O 1
ATOM 1415 N N . LEU A 1 103 ? 4.971 0.780 20.882 1.00 25.88 157 LEU A N 1
ATOM 1416 C CA . LEU A 1 103 ? 5.916 0.101 21.760 1.00 28.64 157 LEU A CA 1
ATOM 1417 C C . LEU A 1 103 ? 7.342 0.551 21.497 1.00 24.15 157 LEU A C 1
ATOM 1418 O O . LEU A 1 103 ? 8.070 0.909 22.428 1.00 24.34 157 LEU A O 1
ATOM 1434 N N . ILE A 1 104 ? 7.770 0.519 20.235 1.00 22.52 158 ILE A N 1
ATOM 1435 C CA . ILE A 1 104 ? 9.138 0.938 19.945 1.00 20.43 158 ILE A CA 1
ATOM 1436 C C . ILE A 1 104 ? 9.339 2.392 20.333 1.00 19.25 158 ILE A C 1
ATOM 1437 O O . ILE A 1 104 ? 10.400 2.772 20.841 1.00 19.17 158 ILE A O 1
ATOM 1453 N N . TRP A 1 105 ? 8.344 3.231 20.086 1.00 20.35 159 TRP A N 1
ATOM 1454 C CA . TRP A 1 105 ? 8.489 4.642 20.418 1.00 21.18 159 TRP A CA 1
ATOM 1455 C C . TRP A 1 105 ? 8.599 4.848 21.926 1.00 19.45 159 TRP A C 1
ATOM 1456 O O . TRP A 1 105 ? 9.358 5.711 22.380 1.00 20.01 159 TRP A O 1
ATOM 1477 N N . LYS A 1 106 ? 7.874 4.052 22.713 1.00 20.96 160 LYS A N 1
ATOM 1478 C CA . LYS A 1 106 ? 8.035 4.109 24.163 1.00 21.41 160 LYS A CA 1
ATOM 1479 C C . LYS A 1 106 ? 9.452 3.734 24.573 1.00 18.29 160 LYS A C 1
ATOM 1480 O O . LYS A 1 106 ? 10.061 4.396 25.420 1.00 19.14 160 LYS A O 1
ATOM 1499 N N . LEU A 1 107 ? 10.004 2.691 23.964 1.00 17.28 161 LEU A N 1
ATOM 1500 C CA . LEU A 1 107 ? 11.355 2.284 24.313 1.00 17.15 161 LEU A CA 1
ATOM 1501 C C . LEU A 1 107 ? 12.375 3.342 23.912 1.00 15.01 161 LEU A C 1
ATOM 1502 O O . LEU A 1 107 ? 13.349 3.593 24.638 1.00 14.43 161 LEU A O 1
ATOM 1518 N N . VAL A 1 108 ? 12.193 3.941 22.734 1.00 16.05 162 VAL A N 1
ATOM 1519 C CA . VAL A 1 108 ? 13.095 4.990 22.269 1.00 16.59 162 VAL A CA 1
ATOM 1520 C C . VAL A 1 108 ? 13.006 6.199 23.181 1.00 16.43 162 VAL A C 1
ATOM 1521 O O . VAL A 1 108 ? 14.029 6.762 23.588 1.00 16.35 162 VAL A O 1
ATOM 1534 N N . ASP A 1 109 ? 11.788 6.621 23.511 1.00 17.04 163 ASP A N 1
ATOM 1535 C CA . ASP A 1 109 ? 11.600 7.756 24.413 1.00 18.34 163 ASP A CA 1
ATOM 1536 C C . ASP A 1 109 ? 12.270 7.487 25.755 1.00 18.72 163 ASP A C 1
ATOM 1537 O O . ASP A 1 109 ? 12.924 8.368 26.327 1.00 18.49 163 ASP A O 1
ATOM 1546 N N . GLU A 1 110 ? 12.120 6.266 26.273 1.00 16.38 164 GLU A N 1
ATOM 1547 C CA . GLU A 1 110 ? 12.693 5.924 27.567 1.00 16.69 164 GLU A CA 1
ATOM 1548 C C . GLU A 1 110 ? 14.214 5.846 27.501 1.00 15.12 164 GLU A C 1
ATOM 1549 O O . GLU A 1 110 ? 14.897 6.186 28.476 1.00 16.11 164 GLU A O 1
ATOM 1561 N N . ALA A 1 111 ? 14.764 5.411 26.366 1.00 14.42 165 ALA A N 1
ATOM 1562 C CA . ALA A 1 111 ? 16.215 5.388 26.216 1.00 13.63 165 ALA A CA 1
ATOM 1563 C C . ALA A 1 111 ? 16.782 6.798 26.183 1.00 15.39 165 ALA A C 1
ATOM 1564 O O . ALA A 1 111 ? 17.806 7.073 26.824 1.00 16.05 165 ALA A O 1
ATOM 1571 N N . GLU A 1 112 ? 16.131 7.712 25.453 1.00 15.91 166 GLU A N 1
ATOM 1572 C CA . GLU A 1 112 ? 16.555 9.102 25.476 1.00 17.73 166 GLU A CA 1
ATOM 1573 C C . GLU A 1 112 ? 16.477 9.655 26.884 1.00 16.97 166 GLU A C 1
ATOM 1574 O O . GLU A 1 112 ? 17.382 10.368 27.334 1.00 17.58 166 GLU A O 1
ATOM 1586 N N . GLU A 1 113 ? 15.391 9.351 27.603 1.00 15.87 167 GLU A N 1
ATOM 1587 C CA . GLU A 1 113 ? 15.246 9.841 28.968 1.00 15.69 167 GLU A CA 1
ATOM 1588 C C . GLU A 1 113 ? 16.374 9.336 29.854 1.00 16.30 167 GLU A C 1
ATOM 1589 O O . GLU A 1 113 ? 16.919 10.093 30.660 1.00 16.86 167 GLU A O 1
ATOM 1601 N N . TRP A 1 114 ? 16.769 8.073 29.690 1.00 15.23 168 TRP A N 1
ATOM 1602 C CA . TRP A 1 114 ? 17.881 7.545 30.472 1.00 15.11 168 TRP A CA 1
ATOM 1603 C C . TRP A 1 114 ? 19.167 8.304 30.168 1.00 14.82 168 TRP A C 1
ATOM 1604 O O . TRP A 1 114 ? 19.901 8.694 31.091 1.00 15.86 168 TRP A O 1
ATOM 1625 N N . LEU A 1 115 ? 19.445 8.551 28.889 1.00 14.23 169 LEU A N 1
ATOM 1626 C CA . LEU A 1 115 ? 20.635 9.314 28.531 1.00 14.99 169 LEU A CA 1
ATOM 1627 C C . LEU A 1 115 ? 20.620 10.692 29.173 1.00 17.82 169 LEU A C 1
ATOM 1628 O O . LEU A 1 115 ? 21.679 11.219 29.528 1.00 20.83 169 LEU A O 1
ATOM 1644 N N . ASN A 1 116 ? 19.450 11.313 29.287 1.00 17.76 170 ASN A N 1
ATOM 1645 C CA . ASN A 1 116 ? 19.356 12.668 29.808 1.00 21.04 170 ASN A CA 1
ATOM 1646 C C . ASN A 1 116 ? 19.405 12.737 31.328 1.00 21.44 170 ASN A C 1
ATOM 1647 O O . ASN A 1 116 ? 19.377 13.843 31.880 1.00 26.17 170 ASN A O 1
ATOM 1658 N N . THR A 1 117 ? 19.464 11.597 32.016 1.00 17.37 171 THR A N 1
ATOM 1659 C CA . THR A 1 117 ? 19.470 11.558 33.474 1.00 17.91 171 THR A CA 1
ATOM 1660 C C . THR A 1 117 ? 20.644 10.771 34.038 1.00 15.93 171 THR A C 1
ATOM 1661 O O . THR A 1 117 ? 20.727 10.609 35.262 1.00 17.86 171 THR A O 1
ATOM 1672 N N . HIS A 1 118 ? 21.557 10.294 33.191 1.00 16.83 172 HIS A N 1
ATOM 1673 C CA . HIS A 1 118 ? 22.697 9.501 33.620 1.00 15.91 172 HIS A CA 1
ATOM 1674 C C . HIS A 1 118 ? 23.948 9.972 32.904 1.00 18.78 172 HIS A C 1
ATOM 1675 O O . HIS A 1 118 ? 23.883 10.684 31.904 1.00 20.37 172 HIS A O 1
ATOM 1689 N N . THR A 1 119 ? 25.091 9.580 33.455 1.00 18.67 173 THR A N 1
ATOM 1690 C CA . THR A 1 119 ? 26.399 9.929 32.918 1.00 20.29 173 THR A CA 1
ATOM 1691 C C . THR A 1 119 ? 27.154 8.644 32.612 1.00 19.92 173 THR A C 1
ATOM 1692 O O . THR A 1 119 ? 26.882 7.586 33.184 1.00 21.56 173 THR A O 1
ATOM 1703 N N . TYR A 1 120 ? 28.141 8.756 31.722 1.00 19.36 174 TYR A N 1
ATOM 1704 C CA A TYR A 1 120 ? 28.993 7.628 31.365 0.40 18.61 174 TYR A CA 1
ATOM 1705 C CA B TYR A 1 120 ? 28.968 7.622 31.326 0.60 19.40 174 TYR A CA 1
ATOM 1706 C C . TYR A 1 120 ? 30.198 8.155 30.602 1.00 19.01 174 TYR A C 1
ATOM 1707 O O . TYR A 1 120 ? 30.145 9.216 29.974 1.00 21.00 174 TYR A O 1
ATOM 1724 N N . GLU A 1 121 ? 31.297 7.409 30.693 1.00 20.52 175 GLU A N 1
ATOM 1725 C CA . GLU A 1 121 ? 32.516 7.706 29.958 1.00 21.06 175 GLU A CA 1
ATOM 1726 C C . GLU A 1 121 ? 32.751 6.717 28.829 1.00 18.35 175 GLU A C 1
ATOM 1727 O O . GLU A 1 121 ? 33.721 6.868 28.082 1.00 21.41 175 GLU A O 1
ATOM 1733 N N . THR A 1 122 ? 31.865 5.737 28.664 1.00 16.57 176 THR A N 1
ATOM 1734 C CA . THR A 1 122 ? 32.006 4.668 27.688 1.00 14.64 176 THR A CA 1
ATOM 1735 C C . THR A 1 122 ? 32.279 5.236 26.298 1.00 16.82 176 THR A C 1
ATOM 1736 O O . THR A 1 122 ? 31.416 5.937 25.750 1.00 17.28 176 THR A O 1
ATOM 1747 N N . PRO A 1 123 ? 33.414 4.930 25.684 1.00 15.34 177 PRO A N 1
ATOM 1748 C CA . PRO A 1 123 ? 33.610 5.334 24.287 1.00 16.32 177 PRO A CA 1
ATOM 1749 C C . PRO A 1 123 ? 32.684 4.536 23.384 1.00 15.44 177 PRO A C 1
ATOM 1750 O O . PRO A 1 123 ? 32.527 3.331 23.543 1.00 16.12 177 PRO A O 1
ATOM 1761 N N . ILE A 1 124 ? 32.062 5.220 22.438 1.00 17.27 178 ILE A N 1
ATOM 1762 C CA . ILE A 1 124 ? 31.183 4.576 21.469 1.00 17.12 178 ILE A CA 1
ATOM 1763 C C . ILE A 1 124 ? 31.878 4.697 20.117 1.00 16.40 178 ILE A C 1
ATOM 1764 O O . ILE A 1 124 ? 32.054 5.802 19.593 1.00 18.48 178 ILE A O 1
ATOM 1780 N N . LEU A 1 125 ? 32.334 3.559 19.601 1.00 16.75 179 LEU A N 1
ATOM 1781 C CA . LEU A 1 125 ? 33.268 3.479 18.485 1.00 16.38 179 LEU A CA 1
ATOM 1782 C C . LEU A 1 125 ? 32.600 2.900 17.242 1.00 15.92 179 LEU A C 1
ATOM 1783 O O . LEU A 1 125 ? 31.775 1.981 17.330 1.00 15.32 179 LEU A O 1
ATOM 1799 N N . LYS A 1 126 ? 33.001 3.408 16.082 1.00 17.28 180 LYS A N 1
ATOM 1800 C CA . LYS A 1 126 ? 32.494 2.890 14.822 1.00 17.61 180 LYS A CA 1
ATOM 1801 C C . LYS A 1 126 ? 33.240 1.611 14.469 1.00 18.33 180 LYS A C 1
ATOM 1802 O O . LYS A 1 126 ? 34.471 1.617 14.324 1.00 21.12 180 LYS A O 1
ATOM 1821 N N . TRP A 1 127 ? 32.500 0.519 14.317 1.00 18.02 181 TRP A N 1
ATOM 1822 C CA . TRP A 1 127 ? 33.088 -0.706 13.791 1.00 18.63 181 TRP A CA 1
ATOM 1823 C C . TRP A 1 127 ? 33.366 -0.521 12.304 1.00 20.89 181 TRP A C 1
ATOM 1824 O O . TRP A 1 127 ? 32.464 -0.178 11.535 1.00 21.57 181 TRP A O 1
ATOM 1845 N N . GLN A 1 128 ? 34.611 -0.760 11.887 1.00 21.40 182 GLN A N 1
ATOM 1846 C CA . GLN A 1 128 ? 35.038 -0.454 10.517 1.00 23.06 182 GLN A CA 1
ATOM 1847 C C . GLN A 1 128 ? 34.844 -1.686 9.639 1.00 23.53 182 GLN A C 1
ATOM 1848 O O . GLN A 1 128 ? 35.782 -2.425 9.324 1.00 24.74 182 GLN A O 1
ATOM 1862 N N . THR A 1 129 ? 33.595 -1.868 9.195 1.00 23.63 183 THR A N 1
ATOM 1863 C CA . THR A 1 129 ? 33.194 -3.070 8.464 1.00 24.19 183 THR A CA 1
ATOM 1864 C C . THR A 1 129 ? 34.028 -3.278 7.211 1.00 28.96 183 THR A C 1
ATOM 1865 O O . THR A 1 129 ? 34.323 -4.420 6.833 1.00 28.00 183 THR A O 1
ATOM 1876 N N . ASP A 1 130 ? 34.391 -2.192 6.538 1.00 27.90 184 ASP A N 1
ATOM 1877 C CA . ASP A 1 130 ? 35.126 -2.318 5.288 1.00 29.46 184 ASP A CA 1
ATOM 1878 C C . ASP A 1 130 ? 36.521 -2.879 5.504 1.00 29.47 184 ASP A C 1
ATOM 1879 O O . ASP A 1 130 ? 37.093 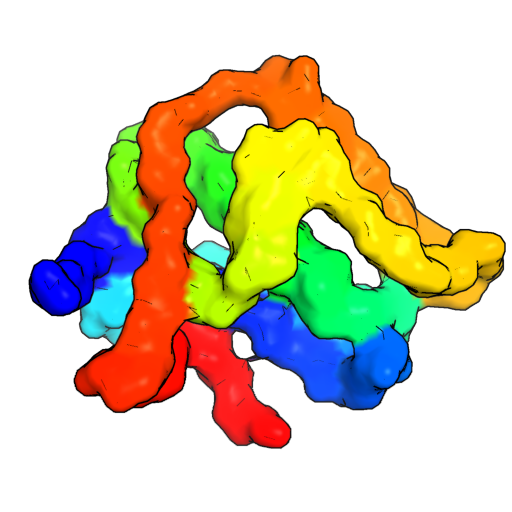-3.450 4.569 1.00 35.40 184 ASP A O 1
ATOM 1888 N N . LYS A 1 131 ? 37.082 -2.724 6.703 1.00 31.05 185 LYS A N 1
ATOM 1889 C CA . LYS A 1 131 ? 38.407 -3.240 7.021 1.00 33.29 185 LYS A CA 1
ATOM 1890 C C . LYS A 1 131 ? 38.375 -4.548 7.790 1.00 32.78 185 LYS A C 1
ATOM 1891 O O . LYS A 1 131 ? 39.293 -5.364 7.635 1.00 33.13 185 LYS A O 1
ATOM 1897 N N . TRP A 1 132 ? 37.357 -4.754 8.628 1.00 28.75 186 TRP A N 1
ATOM 1898 C CA . TRP A 1 132 ? 37.351 -5.832 9.603 1.00 26.90 186 TRP A CA 1
ATOM 1899 C C . TRP A 1 132 ? 36.281 -6.881 9.349 1.00 27.35 186 TRP A C 1
ATOM 1900 O O . TRP A 1 132 ? 36.198 -7.850 10.111 1.00 33.18 186 TRP A O 1
ATOM 1921 N N . GLY A 1 133 ? 35.447 -6.713 8.336 1.00 28.37 187 GLY A N 1
ATOM 1922 C CA . GLY A 1 133 ? 34.334 -7.619 8.153 1.00 32.10 187 GLY A CA 1
ATOM 1923 C C . GLY A 1 133 ? 33.153 -7.254 9.041 1.00 26.80 187 GLY A C 1
ATOM 1924 O O . GLY A 1 133 ? 33.104 -6.195 9.693 1.00 26.00 187 GLY A O 1
ATOM 1928 N N . GLU A 1 134 ? 32.186 -8.170 9.078 1.00 31.48 188 GLU A N 1
ATOM 1929 C CA . GLU A 1 134 ? 30.958 -7.907 9.812 1.00 29.65 188 GLU A CA 1
ATOM 1930 C C . GLU A 1 134 ? 31.222 -7.796 11.305 1.00 25.05 188 GLU A C 1
ATOM 1931 O O . GLU A 1 134 ? 32.067 -8.497 11.864 1.00 27.63 188 GLU A O 1
ATOM 1937 N N . ILE A 1 135 ? 30.486 -6.902 11.950 1.00 23.18 189 ILE A N 1
ATOM 1938 C CA . ILE A 1 135 ? 30.560 -6.772 13.393 1.00 22.32 189 ILE A CA 1
ATOM 1939 C C . ILE A 1 135 ? 30.221 -8.107 14.050 1.00 22.80 189 ILE A C 1
ATOM 1940 O O . ILE A 1 135 ? 29.414 -8.886 13.527 1.00 26.43 189 ILE A O 1
ATOM 1956 N N . LYS A 1 136 ? 30.824 -8.369 15.212 1.00 22.70 190 LYS A N 1
ATOM 1957 C CA A LYS A 1 136 ? 30.698 -9.689 15.818 0.50 28.29 190 LYS A CA 1
ATOM 1958 C CA B LYS A 1 136 ? 30.710 -9.670 15.870 0.50 30.96 190 LYS A CA 1
ATOM 1959 C C . LYS A 1 136 ? 29.284 -9.991 16.303 1.00 24.51 190 LYS A C 1
ATOM 1960 O O . LYS A 1 136 ? 28.940 -11.169 16.453 1.00 27.81 190 LYS A O 1
ATOM 1971 N N . ALA A 1 137 ? 28.455 -8.972 16.525 1.00 21.76 191 ALA A N 1
ATOM 1972 C CA . ALA A 1 137 ? 27.072 -9.148 16.951 1.00 21.79 191 ALA A CA 1
ATOM 1973 C C . ALA A 1 137 ? 26.099 -9.311 15.776 1.00 22.63 191 ALA A C 1
ATOM 1974 O O . ALA A 1 137 ? 24.884 -9.317 15.988 1.00 25.85 191 ALA A O 1
ATOM 1981 N N . ASP A 1 138 ? 26.596 -9.417 14.546 1.00 24.33 192 ASP A N 1
ATOM 1982 C CA . ASP A 1 138 ? 25.712 -9.452 13.388 1.00 26.01 192 ASP A CA 1
ATOM 1983 C C . ASP A 1 138 ? 24.807 -10.682 13.430 1.00 26.48 192 ASP A C 1
ATOM 1984 O O . ASP A 1 138 ? 25.198 -11.749 13.903 1.00 35.43 192 ASP A O 1
ATOM 1993 N N . TYR A 1 139 ? 23.593 -10.531 12.891 1.00 31.70 193 TYR A N 1
ATOM 1994 C CA . TYR A 1 139 ? 22.608 -11.614 12.907 1.00 32.80 193 TYR A CA 1
ATOM 1995 C C . TYR A 1 139 ? 22.762 -12.609 11.764 1.00 51.06 193 TYR A C 1
ATOM 1996 O O . TYR A 1 139 ? 22.196 -13.706 11.835 1.00 55.78 193 TYR A O 1
ATOM 2014 N N . GLY A 1 140 ? 23.490 -12.257 10.715 1.00 37.98 194 GLY A N 1
ATOM 2015 C CA . GLY A 1 140 ? 23.611 -13.152 9.581 1.00 62.27 194 GLY A CA 1
ATOM 2016 C C . GLY A 1 140 ? 22.364 -13.255 8.730 1.00 66.68 194 GLY A C 1
ATOM 2017 O O . GLY A 1 140 ? 22.123 -14.301 8.117 1.00 75.58 194 GLY A O 1
ATOM 2021 N N . ARG A 1 141 ? 21.560 -12.197 8.674 0.70 67.99 195 ARG A N 1
ATOM 2022 C CA . ARG A 1 141 ? 20.346 -12.190 7.864 0.70 58.62 195 ARG A CA 1
ATOM 2023 C C . ARG A 1 141 ? 20.598 -11.519 6.519 0.70 57.72 195 ARG A C 1
ATOM 2024 O O . ARG A 1 141 ? 19.660 -11.141 5.818 0.70 72.58 195 ARG A O 1
#

Radius of gyration: 14.01 Å; Cα contacts (8 Å, |Δi|>4): 263; chains: 1; bounding box: 44×29×31 Å